Protein AF-J9BNP6-F1 (afdb_monomer_lite)

InterPro domains:
  IPR017896 4Fe-4S ferredoxin-type, iron-sulphur binding domain [PF00037] (39-55)
  IPR017896 4Fe-4S ferredoxin-type, iron-sulphur binding domain [PS51379] (35-55)
  IPR017900 4Fe-4S ferredoxin, iron-sulphur binding, conserved site [PS00198] (44-55)
  IPR050722 Pyruvate:ferredoxin/flavodoxin oxidoreductase [PTHR32154] (1-73)

Foldseek 3Di:
DQCQKDKDKDAPVRVVVDDPPQDWDQDPPDGRIIIDIGGPLVRDPQPCPCQVPQCDDVNHRPDDDDDSVVRNPHD

Organism: NCBI:txid749906

Secondary structure (DSSP, 8-state):
--S-EEEEEE-HHHHTTSPTT---EEPTTSTT-EEEEEE-TTT-----HHHHH--TBTTB-S-----HHHHTT--

pLDDT: mean 92.36, std 5.81, range [69.38, 97.69]

Sequence (75 aa):
PHAVIRPVALTEEELAKAPEGIETIDMIGMPGLKFTMTVSAYDCTGCGSCANVCPGKKGEKALVMENMEANAGKQ

Structure (mmCIF, N/CA/C/O backbone):
data_AF-J9BNP6-F1
#
_entry.id   AF-J9BNP6-F1
#
loop_
_atom_site.group_PDB
_atom_site.id
_atom_site.type_symbol
_atom_site.label_atom_i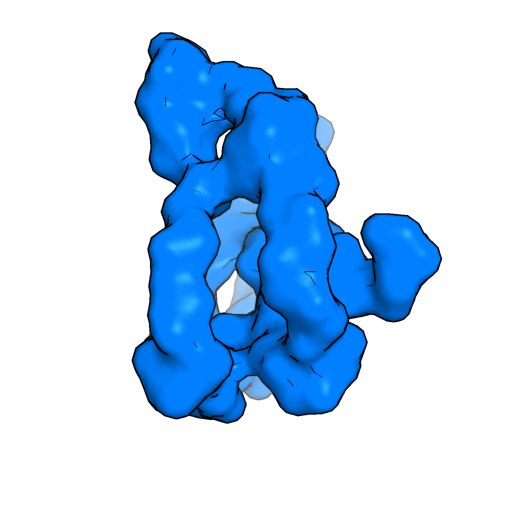d
_atom_site.label_alt_id
_atom_site.label_comp_id
_atom_site.label_asym_id
_atom_site.label_entity_id
_atom_site.label_seq_id
_atom_site.pdbx_PDB_ins_code
_atom_site.Cartn_x
_atom_site.Cartn_y
_atom_site.Cartn_z
_atom_site.occupancy
_atom_site.B_iso_or_equiv
_atom_site.auth_seq_id
_atom_site.auth_comp_id
_atom_site.auth_asym_id
_atom_site.auth_atom_id
_atom_site.pdbx_PDB_model_num
ATOM 1 N N . PRO A 1 1 ? 4.398 8.768 -9.213 1.00 93.88 1 PRO A N 1
ATOM 2 C CA . PRO A 1 1 ? 3.550 9.780 -9.890 1.00 93.88 1 PRO A CA 1
ATOM 3 C C . PRO A 1 1 ? 2.262 9.2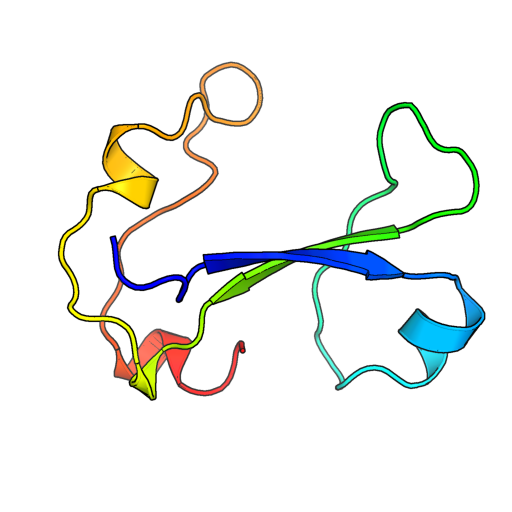53 -10.567 1.00 93.88 1 PRO A C 1
ATOM 5 O O . PRO A 1 1 ? 1.564 10.052 -11.172 1.00 93.88 1 PRO A O 1
ATOM 8 N N . HIS A 1 2 ? 1.903 7.966 -10.426 1.00 96.94 2 HIS A N 1
ATOM 9 C CA . HIS A 1 2 ? 0.750 7.359 -11.125 1.00 96.94 2 HIS A CA 1
ATOM 10 C C . HIS A 1 2 ? -0.365 6.863 -10.185 1.00 96.94 2 HIS A C 1
ATOM 12 O O . HIS A 1 2 ? -1.221 6.094 -10.594 1.00 96.94 2 HIS A O 1
ATOM 18 N N . ALA A 1 3 ? -0.327 7.245 -8.901 1.00 96.75 3 ALA A N 1
ATOM 19 C CA . ALA A 1 3 ? -1.262 6.766 -7.872 1.00 96.75 3 ALA A CA 1
ATOM 20 C C . ALA A 1 3 ? -1.358 5.226 -7.759 1.00 96.75 3 ALA A C 1
ATOM 22 O O . ALA A 1 3 ? -2.402 4.690 -7.398 1.00 96.75 3 ALA A O 1
ATOM 23 N N . VAL A 1 4 ? -0.273 4.510 -8.068 1.00 96.69 4 VAL A N 1
ATOM 24 C CA . VAL A 1 4 ? -0.237 3.033 -8.069 1.00 96.69 4 VAL A CA 1
ATOM 25 C C . VAL A 1 4 ? 0.038 2.433 -6.699 1.00 96.69 4 VAL A C 1
ATOM 27 O O . VAL A 1 4 ? -0.317 1.290 -6.467 1.00 96.69 4 VAL A O 1
ATOM 30 N N . ILE A 1 5 ? 0.653 3.200 -5.799 1.00 95.56 5 ILE A N 1
ATOM 31 C CA . ILE A 1 5 ? 0.914 2.807 -4.416 1.00 95.56 5 ILE A CA 1
ATOM 32 C C . ILE A 1 5 ? -0.046 3.567 -3.502 1.00 95.56 5 ILE A C 1
ATOM 34 O O . ILE A 1 5 ? -0.089 4.800 -3.561 1.00 95.56 5 ILE A O 1
ATOM 38 N N . ARG A 1 6 ? -0.845 2.853 -2.704 1.00 95.75 6 ARG A N 1
ATOM 39 C CA . ARG A 1 6 ? -1.947 3.443 -1.930 1.00 95.75 6 ARG A CA 1
ATOM 40 C C . ARG A 1 6 ? -1.971 2.905 -0.495 1.00 95.75 6 ARG A C 1
ATOM 42 O O . ARG A 1 6 ? -1.906 1.689 -0.313 1.00 95.75 6 ARG A O 1
ATOM 49 N N . PRO A 1 7 ? -2.074 3.779 0.521 1.00 95.25 7 PRO A N 1
ATOM 50 C CA . PRO A 1 7 ? -2.376 3.347 1.877 1.00 95.25 7 PRO A CA 1
ATOM 51 C C . PRO A 1 7 ? -3.837 2.906 1.972 1.00 95.25 7 PRO A C 1
ATOM 53 O O . PRO A 1 7 ? -4.722 3.567 1.427 1.00 95.25 7 PRO A O 1
ATOM 56 N N . VAL A 1 8 ? -4.089 1.825 2.700 1.00 96.06 8 VAL A N 1
ATOM 57 C CA . VAL A 1 8 ? -5.437 1.339 3.001 1.00 96.06 8 VAL A CA 1
ATOM 58 C C . VAL A 1 8 ? -5.557 1.172 4.509 1.00 96.06 8 VAL A C 1
ATOM 60 O O . VAL A 1 8 ? -4.701 0.544 5.135 1.00 96.06 8 VAL A O 1
ATOM 63 N N . ALA A 1 9 ? -6.607 1.757 5.080 1.00 97.00 9 ALA A N 1
ATOM 64 C CA . ALA A 1 9 ? -7.030 1.507 6.450 1.00 97.00 9 ALA A CA 1
ATOM 65 C C . ALA A 1 9 ? -8.213 0.537 6.421 1.0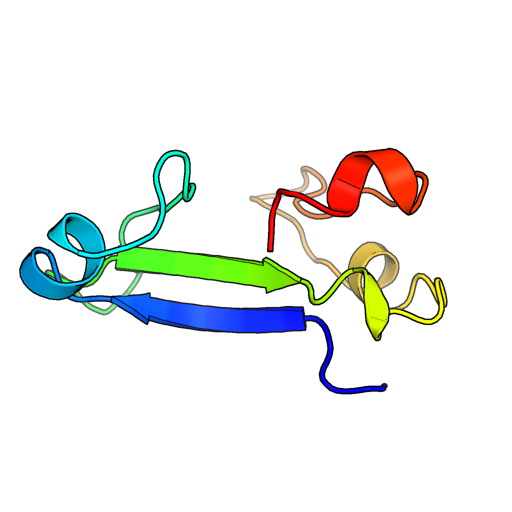0 97.00 9 ALA A C 1
ATOM 67 O O . ALA A 1 9 ? -9.118 0.705 5.606 1.00 97.00 9 ALA A O 1
ATOM 68 N N . LEU A 1 10 ? -8.181 -0.472 7.282 1.00 96.94 10 LEU A N 1
ATOM 69 C CA . LEU A 1 10 ? -9.165 -1.548 7.335 1.00 96.94 10 LEU A CA 1
ATOM 70 C C . LEU A 1 10 ? -9.618 -1.735 8.778 1.00 96.94 10 LEU A C 1
ATOM 72 O O . LEU A 1 10 ? -8.804 -1.720 9.702 1.00 96.94 10 LEU A O 1
ATOM 76 N N . THR A 1 11 ? -10.905 -1.958 8.977 1.00 97.31 11 THR A N 1
ATOM 77 C CA . THR A 1 11 ? -11.422 -2.547 10.216 1.00 97.31 11 THR A CA 1
ATOM 78 C C . THR A 1 11 ? -11.105 -4.044 10.270 1.00 97.31 11 THR A C 1
ATOM 80 O O . THR A 1 11 ? -10.756 -4.662 9.260 1.00 97.31 11 THR A O 1
ATOM 83 N N . GLU A 1 12 ? -11.248 -4.666 11.442 1.00 94.56 12 GLU A N 1
ATOM 84 C CA . GLU A 1 12 ? -11.082 -6.123 11.569 1.00 94.56 12 GLU A CA 1
ATOM 85 C C . GLU A 1 12 ? -12.099 -6.902 10.717 1.00 94.56 12 GLU A C 1
ATOM 87 O O . GLU A 1 12 ? -11.757 -7.928 10.130 1.00 94.56 12 GLU A O 1
ATOM 92 N N . GLU A 1 13 ? -13.325 -6.389 10.580 1.00 96.06 13 GLU A N 1
ATOM 93 C CA . GLU A 1 13 ? -14.362 -6.998 9.741 1.00 96.06 13 GLU A CA 1
ATOM 94 C C . GLU A 1 13 ? -14.041 -6.915 8.243 1.00 96.06 13 GLU A C 1
ATOM 96 O O . GLU A 1 13 ? -14.342 -7.844 7.491 1.00 96.06 13 GLU A O 1
ATOM 101 N N . GLU A 1 14 ? -13.447 -5.807 7.793 1.00 96.56 14 GLU A N 1
ATOM 102 C CA . GLU A 1 14 ? -13.000 -5.647 6.405 1.00 96.56 14 GLU A CA 1
ATOM 103 C C . GLU A 1 14 ? -11.778 -6.515 6.118 1.00 96.56 14 GLU A C 1
ATOM 105 O O . GLU A 1 14 ? -11.719 -7.142 5.063 1.00 96.56 14 GLU A O 1
ATOM 110 N N . LEU A 1 15 ? -10.846 -6.624 7.072 1.00 94.62 15 LEU A N 1
ATOM 111 C CA . LEU A 1 15 ? -9.703 -7.527 6.960 1.00 94.62 15 LEU A CA 1
ATOM 112 C C . LEU A 1 15 ? -10.150 -8.992 6.851 1.00 94.62 15 LEU A C 1
ATOM 114 O O . LEU A 1 15 ? -9.606 -9.732 6.040 1.00 94.62 15 LEU A O 1
ATOM 118 N N . ALA A 1 16 ? -11.177 -9.405 7.599 1.00 94.44 16 ALA A N 1
ATOM 119 C CA . ALA A 1 16 ? -11.726 -10.761 7.515 1.00 94.44 16 ALA A CA 1
ATOM 120 C C . ALA A 1 16 ? -12.350 -11.095 6.144 1.00 94.44 16 ALA A C 1
ATOM 122 O O . ALA A 1 16 ? -12.537 -12.268 5.824 1.00 94.44 16 ALA A O 1
ATOM 123 N N . LYS A 1 17 ? -12.686 -10.078 5.341 1.00 95.56 17 LYS A N 1
ATOM 124 C CA . LYS A 1 17 ? -13.228 -10.211 3.976 1.00 95.56 17 LYS A CA 1
ATOM 125 C C . LYS A 1 17 ? -12.191 -9.898 2.895 1.00 95.56 17 LYS A C 1
ATOM 127 O O . LYS A 1 17 ? -12.518 -9.961 1.709 1.00 95.56 17 LYS A O 1
ATOM 132 N N . ALA A 1 18 ? -10.983 -9.504 3.286 1.00 92.12 18 ALA A N 1
ATOM 133 C CA . ALA A 1 18 ? -9.925 -9.150 2.360 1.00 92.12 18 ALA A CA 1
ATOM 134 C C . ALA A 1 18 ? -9.344 -10.408 1.684 1.00 92.12 18 ALA A C 1
ATOM 136 O O . ALA A 1 18 ? -9.514 -11.519 2.195 1.00 92.12 18 ALA A O 1
ATOM 137 N N . PRO A 1 19 ? -8.661 -10.256 0.535 1.00 89.44 19 PRO A N 1
ATOM 138 C CA . PRO A 1 19 ? -7.994 -11.369 -0.129 1.00 89.44 19 PRO A CA 1
ATOM 139 C C . PRO A 1 19 ? -7.029 -12.108 0.804 1.00 89.44 19 PRO A C 1
ATOM 141 O O . PRO A 1 19 ? -6.348 -11.495 1.633 1.00 89.44 19 PRO A O 1
ATOM 144 N N . GLU A 1 20 ? -6.947 -13.430 0.647 1.00 86.56 20 GLU A N 1
ATOM 145 C CA . GLU A 1 20 ? -6.007 -14.245 1.416 1.00 86.56 20 GLU A CA 1
ATOM 146 C C . GLU A 1 20 ? -4.564 -13.776 1.190 1.00 86.56 20 GLU A C 1
ATOM 148 O O . GLU A 1 20 ? -4.144 -13.507 0.066 1.00 86.56 20 GLU A O 1
ATOM 153 N N . GLY A 1 21 ? -3.794 -13.692 2.276 1.00 83.38 21 GLY A N 1
ATOM 154 C CA . GLY A 1 21 ? -2.390 -13.287 2.221 1.00 83.38 21 GLY A CA 1
ATOM 155 C C . GLY A 1 21 ? -2.149 -11.777 2.204 1.00 83.38 21 GLY A C 1
ATOM 156 O O . GLY A 1 21 ? -0.995 -11.374 2.068 1.00 83.38 21 GLY A O 1
ATOM 157 N N . ILE A 1 22 ? -3.181 -10.938 2.380 1.00 90.06 22 ILE A N 1
ATOM 158 C CA . ILE A 1 22 ? -2.967 -9.501 2.579 1.00 90.06 22 ILE A CA 1
ATOM 159 C C . ILE A 1 22 ? -2.163 -9.254 3.863 1.00 90.06 22 ILE A C 1
ATOM 161 O O . ILE A 1 22 ? -2.562 -9.612 4.974 1.00 90.06 22 ILE A O 1
ATOM 165 N N . GLU A 1 23 ? -1.002 -8.626 3.716 1.00 90.94 23 GLU A N 1
ATOM 166 C CA . GLU A 1 23 ? -0.167 -8.259 4.852 1.00 90.94 23 GLU A CA 1
ATOM 167 C C . GLU A 1 23 ? -0.642 -6.925 5.419 1.00 90.94 23 GLU A C 1
ATOM 169 O O . GLU A 1 23 ? -0.710 -5.912 4.717 1.00 90.94 23 GLU A O 1
ATOM 174 N N . THR A 1 24 ? -0.962 -6.910 6.710 1.00 94.81 24 THR A N 1
ATOM 175 C CA . THR A 1 24 ? -1.361 -5.696 7.423 1.00 94.81 24 THR A CA 1
ATOM 176 C C . THR A 1 24 ? -0.567 -5.540 8.715 1.00 94.81 24 THR A C 1
ATOM 178 O O . THR A 1 24 ? -0.016 -6.497 9.259 1.00 94.81 24 THR A O 1
ATOM 181 N N . ILE A 1 25 ? -0.501 -4.308 9.207 1.00 94.62 25 ILE A N 1
ATOM 182 C CA . ILE A 1 25 ? 0.016 -3.962 10.533 1.00 94.62 25 ILE A CA 1
ATOM 183 C C . ILE A 1 25 ? -1.046 -3.182 11.306 1.00 94.62 25 ILE A C 1
ATOM 185 O O . ILE A 1 25 ? -1.999 -2.680 10.714 1.00 94.62 25 ILE A O 1
ATOM 189 N N . ASP A 1 26 ? -0.875 -3.026 12.614 1.00 96.69 26 ASP A N 1
ATOM 190 C CA . ASP A 1 26 ? -1.719 -2.108 13.380 1.00 96.69 26 ASP A CA 1
ATOM 191 C C . ASP A 1 26 ? -1.475 -0.659 12.948 1.00 96.69 26 ASP A C 1
ATOM 193 O O . ASP A 1 26 ? -0.332 -0.222 12.762 1.00 96.69 26 ASP A O 1
ATOM 197 N N . MET A 1 27 ? -2.558 0.100 12.783 1.00 96.25 27 MET A N 1
ATOM 198 C CA . MET A 1 27 ? -2.471 1.492 12.373 1.00 96.25 27 MET A CA 1
ATOM 199 C C . MET A 1 27 ? -1.977 2.361 13.533 1.00 96.25 27 MET A C 1
ATOM 201 O O . MET A 1 27 ? -2.609 2.490 14.582 1.00 96.25 27 MET A O 1
ATOM 205 N N . ILE A 1 28 ? -0.829 3.005 13.332 1.00 94.19 28 ILE A N 1
ATOM 206 C CA . ILE A 1 28 ? -0.242 3.901 14.329 1.00 94.19 28 ILE A CA 1
ATOM 207 C C . ILE A 1 28 ? -1.095 5.171 14.430 1.00 94.19 28 ILE A C 1
ATOM 209 O O . ILE A 1 28 ? -1.359 5.832 13.430 1.00 94.19 28 ILE A O 1
ATOM 213 N N . GLY A 1 29 ? -1.501 5.528 15.650 1.00 95.69 29 GLY A N 1
ATOM 214 C CA . GLY A 1 29 ? -2.296 6.730 15.927 1.00 95.69 29 GLY A CA 1
ATOM 215 C C . GLY A 1 29 ? -3.809 6.558 15.761 1.00 95.69 29 GLY A C 1
ATOM 216 O O . GLY A 1 29 ? -4.549 7.4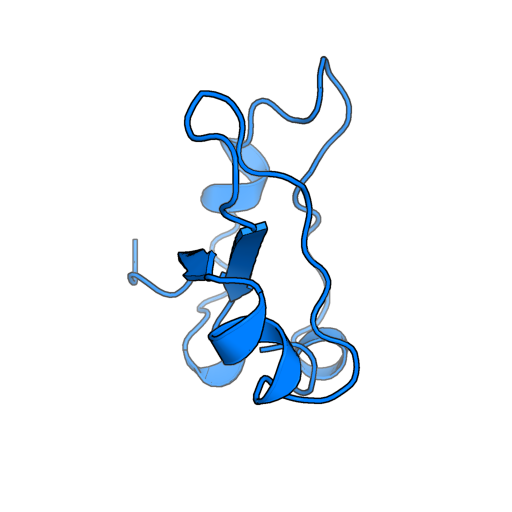59 16.146 1.00 95.69 29 GLY A O 1
ATOM 217 N N . MET A 1 30 ? -4.279 5.412 15.257 1.00 95.88 30 MET A N 1
ATOM 218 C CA . MET A 1 30 ? -5.707 5.097 15.124 1.00 95.88 30 MET A CA 1
ATOM 219 C C . MET A 1 30 ? -5.993 3.670 15.624 1.00 95.88 30 MET A C 1
ATOM 221 O O . MET A 1 30 ? -6.035 2.732 14.826 1.00 95.88 30 MET A O 1
ATOM 225 N N . PRO A 1 31 ? -6.164 3.482 16.948 1.00 94.88 31 PRO A N 1
ATOM 226 C CA . PRO A 1 31 ? -6.408 2.166 17.536 1.00 94.88 31 PRO A CA 1
ATOM 227 C C . PRO A 1 31 ? -7.646 1.479 16.946 1.00 94.88 31 PRO A C 1
ATOM 229 O O . PRO A 1 31 ? -8.660 2.129 16.699 1.00 94.88 31 PRO A O 1
ATOM 232 N N . GLY A 1 32 ? -7.567 0.161 16.755 1.00 94.62 32 GLY A N 1
ATOM 233 C CA . GLY A 1 32 ? -8.656 -0.651 16.193 1.00 94.62 32 GLY A CA 1
ATOM 234 C C . GLY A 1 32 ? -8.688 -0.712 14.663 1.00 94.62 32 GLY A C 1
ATOM 235 O O . GLY A 1 32 ? -9.480 -1.470 14.110 1.00 94.62 32 GLY A O 1
ATOM 236 N N . LEU A 1 33 ? -7.817 0.037 13.977 1.00 97.69 33 LEU A N 1
ATOM 237 C CA . LEU A 1 33 ? -7.633 -0.071 12.532 1.00 97.69 33 LEU A CA 1
ATOM 238 C C . LEU A 1 33 ? -6.345 -0.818 12.183 1.00 97.69 33 LEU A C 1
ATOM 240 O O . LEU A 1 33 ? -5.326 -0.738 12.874 1.00 97.69 33 LEU A O 1
ATOM 244 N N . LYS A 1 34 ? -6.399 -1.513 11.054 1.00 97.50 34 LYS A N 1
ATOM 245 C CA . LYS A 1 34 ? -5.278 -2.152 10.374 1.00 97.50 34 LYS A CA 1
ATOM 246 C C . LYS A 1 34 ? -4.848 -1.286 9.200 1.00 97.50 34 LYS A C 1
ATOM 248 O O . LYS A 1 34 ? -5.655 -0.576 8.608 1.00 97.50 34 LYS A O 1
ATOM 253 N N . PHE A 1 35 ? -3.571 -1.346 8.864 1.00 96.31 35 PHE A N 1
ATOM 254 C CA . PHE A 1 35 ? -2.960 -0.563 7.805 1.00 96.31 35 PHE A CA 1
ATOM 255 C C . PHE A 1 35 ? -2.179 -1.462 6.856 1.00 96.31 35 PHE A C 1
ATOM 257 O O . PHE A 1 35 ? -1.451 -2.355 7.291 1.00 96.31 35 PHE A O 1
ATOM 264 N N . THR A 1 36 ? -2.274 -1.179 5.562 1.00 95.06 36 THR A N 1
ATOM 265 C CA . THR A 1 36 ? -1.426 -1.796 4.542 1.00 95.06 36 THR A CA 1
ATOM 266 C C . THR A 1 36 ? -1.099 -0.819 3.419 1.00 95.06 36 THR A C 1
ATOM 268 O O . THR A 1 36 ? -1.811 0.161 3.195 1.00 95.06 36 THR A O 1
ATOM 271 N N . MET A 1 37 ? 0.007 -1.082 2.725 1.00 93.94 37 MET A N 1
ATOM 272 C CA . MET A 1 37 ? 0.404 -0.374 1.513 1.00 93.94 37 MET A CA 1
ATOM 273 C C . MET A 1 37 ? 0.217 -1.310 0.328 1.00 93.94 37 MET A C 1
ATOM 275 O O . MET A 1 37 ? 0.972 -2.264 0.174 1.00 93.94 37 MET A O 1
ATOM 279 N N . THR A 1 38 ? -0.754 -1.004 -0.522 1.00 93.19 38 THR A N 1
ATOM 280 C CA . THR A 1 38 ? -1.044 -1.783 -1.733 1.00 93.19 38 THR A CA 1
ATOM 281 C C . THR A 1 38 ? -0.332 -1.175 -2.931 1.00 93.19 38 THR A C 1
ATOM 283 O O . THR A 1 38 ? -0.127 0.045 -2.990 1.00 93.19 38 THR A O 1
ATOM 286 N N . VAL A 1 39 ? 0.065 -2.017 -3.886 1.00 94.00 39 VAL A N 1
ATOM 287 C CA . VAL A 1 39 ? 0.687 -1.589 -5.143 1.00 94.00 39 VAL A CA 1
ATOM 288 C C . VAL A 1 39 ? -0.038 -2.260 -6.301 1.00 94.00 39 VAL A C 1
ATOM 290 O O . VAL A 1 39 ? 0.028 -3.475 -6.448 1.00 94.00 39 VAL A O 1
ATOM 293 N N . SER A 1 40 ? -0.662 -1.468 -7.1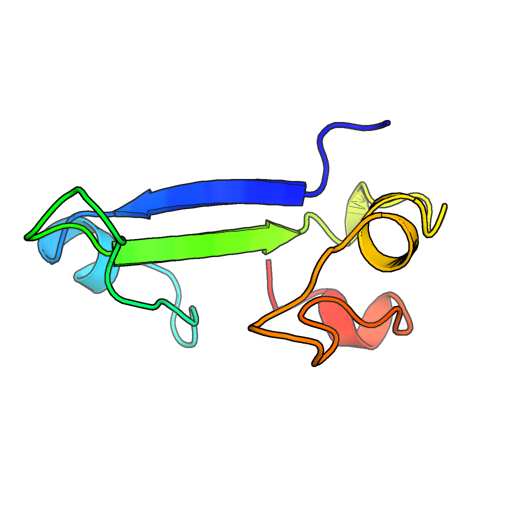74 1.00 93.94 40 SER A N 1
ATOM 294 C CA . SER A 1 40 ? -1.142 -1.972 -8.464 1.00 93.94 40 SER A CA 1
ATOM 295 C C . SER A 1 40 ? 0.061 -2.270 -9.355 1.00 93.94 40 SER A C 1
ATOM 297 O O . SER A 1 40 ? 0.680 -1.357 -9.912 1.00 93.94 40 SER A O 1
ATOM 299 N N . ALA A 1 41 ? 0.433 -3.546 -9.454 1.00 93.56 41 ALA A N 1
ATOM 300 C CA . ALA A 1 41 ? 1.590 -3.968 -10.236 1.00 93.56 41 ALA A CA 1
ATOM 301 C C . ALA A 1 41 ? 1.367 -3.746 -11.739 1.00 93.56 41 ALA A C 1
ATOM 303 O O . ALA A 1 41 ? 2.302 -3.356 -12.433 1.00 93.56 41 ALA A O 1
ATOM 304 N N . TYR A 1 42 ? 0.132 -3.921 -12.220 1.00 94.31 42 TYR A N 1
ATOM 305 C CA . TYR A 1 42 ? -0.209 -3.755 -13.637 1.00 94.31 42 TYR A CA 1
ATOM 306 C C . TYR A 1 42 ? -0.230 -2.292 -14.094 1.00 94.31 42 TYR A C 1
ATOM 308 O O . TYR A 1 42 ? 0.034 -2.018 -15.260 1.00 94.31 42 TYR A O 1
ATOM 316 N N . ASP A 1 43 ? -0.486 -1.352 -13.181 1.00 95.25 43 ASP A N 1
ATOM 317 C CA . ASP A 1 43 ? -0.436 0.083 -13.487 1.00 95.25 43 ASP A CA 1
ATOM 318 C C . ASP A 1 43 ? 0.945 0.699 -13.188 1.00 95.25 43 ASP A C 1
ATOM 320 O O . ASP A 1 43 ? 1.231 1.848 -13.545 1.00 95.25 43 ASP A O 1
ATOM 324 N N . CYS A 1 44 ? 1.815 -0.030 -12.481 1.00 95.56 44 CYS A N 1
ATOM 325 C CA . CYS A 1 44 ? 3.123 0.463 -12.079 1.00 95.56 44 CYS A CA 1
ATOM 326 C C . CYS A 1 44 ? 4.051 0.620 -13.286 1.00 95.56 44 CYS A C 1
ATOM 328 O O . CYS A 1 44 ? 4.313 -0.313 -14.034 1.00 95.56 44 CYS A O 1
ATOM 330 N N . THR A 1 45 ? 4.653 1.801 -13.420 1.00 96.12 45 THR A N 1
ATOM 331 C CA . THR A 1 45 ? 5.594 2.099 -14.511 1.00 96.12 45 THR A CA 1
ATOM 332 C C . THR A 1 45 ? 7.061 1.859 -14.138 1.00 96.12 45 THR A C 1
ATOM 334 O O . THR A 1 45 ? 7.954 2.342 -14.828 1.00 96.12 45 THR A O 1
ATOM 337 N N . GLY A 1 46 ? 7.346 1.252 -12.980 1.00 96.06 46 GLY A N 1
ATOM 338 C CA . GLY A 1 46 ? 8.720 0.955 -12.547 1.00 96.06 46 GLY A CA 1
ATOM 339 C C . GLY A 1 46 ? 9.610 2.168 -12.224 1.00 96.06 46 GLY A C 1
ATOM 340 O O . GLY A 1 46 ? 10.818 2.016 -12.091 1.00 96.06 46 GLY A O 1
ATOM 341 N N . CYS A 1 47 ? 9.054 3.376 -12.060 1.00 97.06 47 CYS A N 1
ATOM 342 C CA . CYS A 1 47 ? 9.842 4.616 -11.910 1.00 97.06 47 CYS A CA 1
ATOM 343 C C . CYS A 1 47 ? 10.715 4.718 -10.639 1.00 97.06 47 CYS A C 1
ATOM 345 O O . CYS A 1 47 ? 11.513 5.645 -10.520 1.00 97.06 47 CYS A O 1
ATOM 347 N N . GLY A 1 48 ? 10.530 3.838 -9.650 1.00 95.81 48 GLY A N 1
ATOM 348 C CA . GLY A 1 48 ? 11.350 3.789 -8.433 1.00 95.81 48 GLY A CA 1
ATOM 349 C C . GLY A 1 48 ? 11.175 4.950 -7.445 1.00 95.81 48 GLY A C 1
ATOM 350 O O . GLY A 1 48 ? 11.773 4.923 -6.369 1.00 95.81 48 GLY A O 1
ATOM 351 N N . SER A 1 49 ? 10.346 5.958 -7.745 1.00 96.75 49 SER A N 1
ATOM 352 C CA . SER A 1 49 ? 10.223 7.153 -6.894 1.00 96.75 49 SER A CA 1
ATOM 353 C C . SER A 1 49 ? 9.777 6.826 -5.466 1.00 96.75 49 SER A C 1
ATOM 355 O O . SER A 1 49 ? 10.287 7.417 -4.520 1.00 96.75 49 SER A O 1
ATOM 357 N N . CYS A 1 50 ? 8.856 5.870 -5.302 1.00 95.31 50 CYS A N 1
ATOM 358 C CA . CYS A 1 50 ? 8.359 5.441 -3.993 1.00 95.31 50 CYS A CA 1
ATOM 359 C C . CYS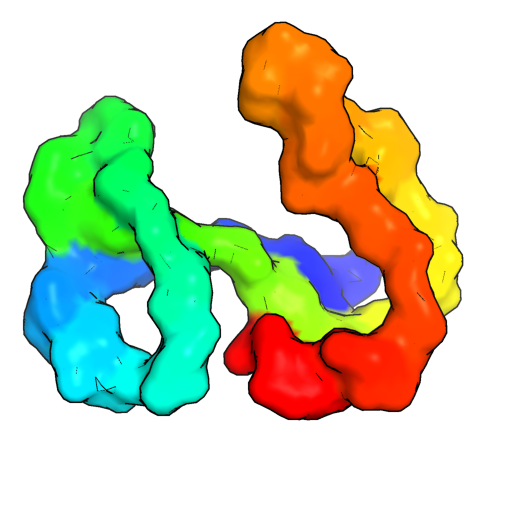 A 1 50 ? 9.451 4.769 -3.146 1.00 95.31 50 CYS A C 1
ATOM 361 O O . CYS A 1 50 ? 9.632 5.136 -1.989 1.00 95.31 50 CYS A O 1
ATOM 363 N N . ALA A 1 51 ? 10.219 3.840 -3.719 1.00 94.69 51 ALA A N 1
ATOM 364 C CA . ALA A 1 51 ? 11.310 3.163 -3.018 1.00 94.69 51 ALA A CA 1
ATOM 365 C C . ALA A 1 51 ? 12.470 4.114 -2.671 1.00 94.69 51 ALA A C 1
ATOM 367 O O . ALA A 1 51 ? 13.080 4.001 -1.602 1.00 94.69 51 ALA A O 1
ATOM 368 N N . ASN A 1 52 ? 12.750 5.085 -3.547 1.00 94.62 52 ASN A N 1
ATOM 369 C CA . ASN A 1 52 ? 13.775 6.097 -3.313 1.00 94.62 52 ASN A CA 1
ATOM 370 C C . ASN A 1 52 ? 13.412 6.988 -2.113 1.00 94.62 52 ASN A C 1
ATOM 372 O O . ASN A 1 52 ? 14.167 7.050 -1.145 1.00 94.62 52 ASN A O 1
ATOM 376 N N . VAL A 1 53 ? 12.216 7.590 -2.133 1.00 93.75 53 VAL A N 1
ATOM 377 C CA . VAL A 1 53 ? 11.773 8.539 -1.095 1.00 93.75 53 VAL A CA 1
ATOM 378 C C . VAL A 1 53 ? 11.368 7.868 0.220 1.00 93.75 53 VAL A C 1
ATOM 380 O O . VAL A 1 53 ? 11.199 8.551 1.226 1.00 93.75 53 VAL A O 1
ATOM 383 N N . CYS A 1 54 ? 11.186 6.544 0.232 1.00 93.81 54 CYS A N 1
ATOM 384 C CA . CYS A 1 54 ? 10.744 5.818 1.416 1.00 93.81 54 CYS A CA 1
ATOM 385 C C . CYS A 1 54 ? 11.711 6.047 2.598 1.00 93.81 54 CYS A C 1
ATOM 387 O O . CYS A 1 54 ? 12.869 5.618 2.509 1.00 93.81 54 CYS A O 1
ATOM 389 N N . PRO A 1 55 ? 11.241 6.642 3.716 1.00 90.62 55 PRO A N 1
ATOM 390 C CA . PRO A 1 55 ? 12.060 6.848 4.913 1.00 90.62 55 PRO A CA 1
ATOM 391 C C . PRO A 1 55 ? 12.278 5.551 5.713 1.00 90.62 55 PRO A C 1
ATOM 393 O O . PRO A 1 55 ? 13.084 5.517 6.640 1.00 90.62 55 PRO A O 1
ATOM 396 N N . GLY A 1 56 ? 11.572 4.476 5.348 1.00 87.00 56 GLY A N 1
ATOM 397 C CA . GLY A 1 56 ? 11.737 3.157 5.938 1.00 87.00 56 GLY A CA 1
ATOM 398 C C . GLY A 1 56 ? 11.095 2.977 7.316 1.00 87.00 56 GLY A C 1
ATOM 399 O O . GLY A 1 56 ? 10.494 3.887 7.889 1.00 87.00 56 GLY A O 1
ATOM 400 N N . LYS A 1 57 ? 11.237 1.770 7.867 1.00 80.25 57 LYS A N 1
ATOM 401 C CA . LYS A 1 57 ? 10.868 1.432 9.248 1.00 80.25 57 LYS A CA 1
ATOM 402 C C . LYS A 1 57 ? 12.079 1.672 10.150 1.00 80.25 57 LYS A C 1
ATOM 404 O O . LYS A 1 57 ? 12.797 0.738 10.478 1.00 80.25 57 LYS A O 1
ATOM 409 N N . LYS A 1 58 ? 12.305 2.930 10.548 1.00 78.50 58 LYS A N 1
ATOM 410 C CA . LYS A 1 58 ? 13.451 3.333 11.396 1.00 78.50 58 LYS A CA 1
ATOM 411 C C . LYS A 1 58 ? 14.822 3.060 10.747 1.00 78.50 58 LYS A C 1
ATOM 413 O O . LYS A 1 58 ? 15.740 2.605 11.417 1.00 78.50 58 LYS A O 1
ATOM 418 N N . GLY A 1 59 ? 14.953 3.348 9.452 1.00 74.81 59 GLY A N 1
ATOM 419 C CA . GLY A 1 59 ? 16.205 3.191 8.695 1.00 74.81 59 GLY A CA 1
ATOM 420 C C . GLY A 1 59 ? 16.229 1.985 7.753 1.00 74.81 59 GLY A C 1
ATOM 421 O O . GLY A 1 59 ? 16.943 2.025 6.756 1.00 74.81 59 GLY A O 1
ATOM 422 N N . GLU A 1 60 ? 15.384 0.976 7.986 1.00 85.75 60 GLU A N 1
ATOM 423 C CA . GLU A 1 60 ? 15.246 -0.177 7.086 1.00 85.75 60 GLU A CA 1
ATOM 424 C C . GLU A 1 60 ? 14.279 0.111 5.935 1.00 85.75 60 GLU A C 1
ATOM 426 O O . GLU A 1 60 ? 13.173 0.619 6.153 1.00 85.75 60 GLU A O 1
ATOM 431 N N . LYS A 1 61 ? 14.663 -0.230 4.698 1.00 84.69 61 LYS A N 1
ATOM 432 C CA . LYS A 1 61 ? 13.828 0.004 3.510 1.00 84.69 61 LYS A CA 1
ATOM 433 C C . LYS A 1 61 ? 12.510 -0.768 3.621 1.00 84.69 61 LYS A C 1
ATOM 435 O O . LYS A 1 61 ? 12.494 -1.990 3.652 1.00 84.69 61 LYS A O 1
ATOM 440 N N . ALA A 1 62 ? 11.392 -0.039 3.635 1.00 92.88 62 ALA A N 1
ATOM 441 C CA . ALA A 1 62 ? 10.055 -0.640 3.632 1.00 92.88 62 ALA A CA 1
ATOM 442 C C . ALA A 1 62 ? 9.547 -0.963 2.216 1.00 92.88 62 ALA A C 1
ATOM 444 O O . ALA A 1 62 ? 8.547 -1.655 2.073 1.00 92.88 62 ALA A O 1
ATOM 445 N N . LEU A 1 63 ? 10.213 -0.437 1.183 1.00 94.00 63 LEU A N 1
ATOM 446 C CA . LEU A 1 63 ? 9.891 -0.655 -0.223 1.00 94.00 63 LEU A CA 1
ATOM 447 C C . LEU A 1 63 ? 11.167 -1.041 -0.968 1.00 94.00 63 LEU A C 1
ATOM 449 O O . LEU A 1 63 ? 12.160 -0.309 -0.916 1.00 94.00 63 LEU A O 1
ATOM 453 N N . VAL A 1 64 ? 11.110 -2.164 -1.677 1.00 93.06 64 VAL A N 1
ATOM 454 C CA . VAL A 1 64 ? 12.177 -2.675 -2.540 1.00 93.06 64 VAL A CA 1
ATOM 455 C C . VAL A 1 64 ? 11.593 -2.870 -3.934 1.00 93.06 64 VAL A C 1
ATOM 457 O O . VAL A 1 64 ? 10.461 -3.326 -4.078 1.00 93.06 64 VAL A O 1
ATOM 460 N N . MET A 1 65 ? 12.338 -2.451 -4.956 1.00 95.00 65 MET A N 1
ATOM 461 C CA . MET A 1 65 ? 11.932 -2.659 -6.343 1.00 95.00 65 MET A CA 1
ATOM 462 C C . MET A 1 65 ? 12.207 -4.109 -6.730 1.00 95.00 65 MET A C 1
ATOM 464 O O . MET A 1 65 ? 13.322 -4.585 -6.548 1.00 95.00 65 MET A O 1
ATOM 468 N N . GLU A 1 66 ? 11.206 -4.763 -7.303 1.00 94.00 66 GLU A N 1
ATOM 469 C CA . GLU A 1 66 ? 11.274 -6.136 -7.800 1.00 94.00 66 GLU A CA 1
ATOM 470 C C . GLU A 1 66 ? 10.696 -6.210 -9.215 1.00 94.00 66 GLU A C 1
ATOM 472 O O . GLU A 1 66 ? 10.065 -5.264 -9.699 1.00 94.00 66 GLU A O 1
ATOM 477 N N . ASN A 1 67 ? 10.903 -7.342 -9.883 1.00 93.56 67 ASN A N 1
ATOM 478 C CA . ASN A 1 67 ? 10.293 -7.599 -11.182 1.00 93.56 67 ASN A CA 1
ATOM 479 C C . ASN A 1 67 ? 8.738 -7.614 -11.081 1.00 93.56 67 ASN A C 1
ATOM 481 O O . ASN A 1 67 ? 8.166 -8.002 -10.058 1.00 93.56 67 ASN A O 1
ATOM 485 N N . MET A 1 68 ? 8.041 -7.170 -12.138 1.00 91.69 68 MET A N 1
ATOM 486 C CA . MET A 1 68 ? 6.572 -7.097 -12.190 1.00 91.69 68 MET A CA 1
ATOM 487 C C . MET A 1 68 ? 5.894 -8.449 -11.920 1.00 91.69 68 MET A C 1
ATOM 489 O O . MET A 1 68 ? 4.939 -8.504 -11.146 1.00 91.69 68 MET A O 1
ATOM 493 N N . GLU A 1 69 ? 6.399 -9.539 -12.503 1.00 90.56 69 GLU A N 1
ATOM 494 C CA . GLU A 1 69 ? 5.863 -10.895 -12.342 1.00 90.56 69 GLU A CA 1
ATOM 495 C C . GLU A 1 69 ? 5.832 -11.325 -10.867 1.00 90.56 69 GLU A C 1
ATOM 497 O O . GLU A 1 69 ? 4.867 -11.946 -10.423 1.00 90.56 69 GLU A O 1
ATOM 502 N N . ALA A 1 70 ? 6.833 -10.925 -10.076 1.00 89.88 70 ALA A N 1
ATOM 503 C CA . ALA A 1 70 ? 6.890 -11.219 -8.643 1.00 89.88 70 ALA A CA 1
ATOM 504 C C . ALA A 1 70 ? 5.821 -10.470 -7.816 1.00 89.88 70 ALA A C 1
ATOM 506 O O . ALA A 1 70 ? 5.528 -10.863 -6.683 1.00 89.88 70 ALA A O 1
ATOM 507 N N . ASN A 1 71 ? 5.235 -9.404 -8.376 1.00 88.06 71 ASN A N 1
ATOM 508 C CA . ASN A 1 71 ? 4.251 -8.534 -7.724 1.00 88.06 71 ASN A CA 1
ATOM 509 C C . ASN A 1 71 ? 2.819 -8.707 -8.261 1.00 88.06 71 ASN A C 1
ATOM 511 O O . ASN A 1 71 ? 1.870 -8.264 -7.619 1.00 88.06 71 ASN A O 1
ATOM 515 N N . ALA A 1 72 ? 2.637 -9.367 -9.409 1.00 84.69 72 ALA A N 1
ATOM 516 C CA . ALA A 1 72 ? 1.353 -9.474 -10.104 1.00 84.69 72 ALA A CA 1
ATOM 517 C C . ALA A 1 72 ? 0.203 -10.040 -9.242 1.00 84.69 72 ALA A C 1
ATOM 519 O O . ALA A 1 72 ? -0.946 -9.656 -9.453 1.00 84.69 72 ALA A O 1
ATOM 520 N N . GLY A 1 73 ? 0.505 -10.898 -8.261 1.00 78.81 73 GLY A N 1
ATOM 521 C CA . GLY A 1 73 ? -0.471 -11.526 -7.358 1.00 78.81 73 GLY A CA 1
ATOM 522 C C . GLY A 1 73 ? -0.518 -10.975 -5.927 1.00 78.81 73 GLY A C 1
ATOM 523 O O . GLY A 1 73 ? -1.137 -11.607 -5.081 1.00 78.81 73 GLY A O 1
ATOM 524 N N . LYS A 1 74 ? 0.156 -9.855 -5.631 1.00 75.62 74 LYS A N 1
ATOM 525 C CA . LYS A 1 74 ? 0.282 -9.290 -4.268 1.00 75.62 74 LYS A CA 1
ATOM 526 C C . LYS A 1 74 ? -0.354 -7.896 -4.134 1.00 75.62 74 LYS A C 1
ATOM 528 O O . LYS A 1 74 ? 0.190 -7.038 -3.441 1.00 75.62 74 LYS A O 1
ATOM 533 N N . GLN A 1 75 ? -1.435 -7.650 -4.873 1.00 69.38 75 GLN A N 1
ATOM 534 C CA . GLN A 1 75 ? -2.027 -6.316 -5.047 1.00 69.38 75 GLN A CA 1
ATOM 535 C C . GLN A 1 75 ? -3.083 -5.998 -3.996 1.00 69.38 75 GLN A C 1
ATOM 537 O O . GLN A 1 75 ? -3.918 -6.888 -3.725 1.00 69.38 75 GLN A O 1
#

Radius of gyration: 13.25 Å; chains: 1; bounding box: 31×24×32 Å